Protein AF-A0A2D8I5V9-F1 (afdb_monomer_lite)

Foldseek 3Di:
DPDDDDDPPPPPPPPDDPDDDDCQDDPQDQDADPPDDFDDPDQKTADPRRNDIDHDDDDDPDPDDDDDDDDDKDADPPQQDWAKDFDWDFPPDDPVDPPPTDIDTPDIDIAHGRAQNCQPPPVVVVVDDPPRPGGHNIDD

Secondary structure (DSSP, 8-state):
-------------------------SS------TT----EETTEEEEGGGTEEEE-----S------------B-BSS--S--EEEEEE-TT-BTTB-TTPPPEEEEEEE--SSTBTTTT-HHHHTT--TT-----S-B-

Sequence (140 aa):
MLLGCLLIISCSHNEMISDKTITVFDKQTISFSPGMETDALDNMVSLGSGRLVLKKIQLPKKNYYHHAQATIRLESTGDPWDKSGSFFILPGAELENLDHTSSVELLRFITPFGVGYFNDQEHIQKLKPSYIPRWEDDIT

Radius of gyration: 23.8 Å; chains: 1; bounding box: 76×57×47 Å

pLDDT: mean 86.17, std 14.55, range [41.53, 98.44]

Structure (mmCIF, N/CA/C/O backbone):
data_AF-A0A2D8I5V9-F1
#
_entry.id   AF-A0A2D8I5V9-F1
#
loop_
_atom_site.group_PDB
_atom_site.id
_atom_site.type_symbol
_atom_site.label_atom_id
_atom_site.label_alt_id
_atom_site.label_comp_id
_atom_site.label_asym_id
_atom_site.label_entity_id
_atom_site.label_seq_id
_atom_site.pdbx_PDB_ins_code
_atom_site.Cartn_x
_atom_site.Cartn_y
_atom_site.Cartn_z
_atom_site.occupancy
_atom_site.B_iso_or_equiv
_atom_site.auth_seq_id
_atom_site.auth_comp_id
_atom_site.auth_asym_id
_atom_site.auth_atom_id
_atom_site.pdbx_PDB_model_num
ATOM 1 N N . MET A 1 1 ? -62.467 -39.375 18.507 1.00 42.56 1 MET A N 1
ATOM 2 C CA . MET A 1 1 ? -61.020 -39.368 18.201 1.00 42.56 1 MET A CA 1
ATOM 3 C C . MET A 1 1 ? -60.806 -38.551 16.939 1.00 42.56 1 MET A C 1
ATOM 5 O O . MET A 1 1 ? -60.916 -39.088 15.848 1.00 42.56 1 MET A O 1
ATOM 9 N N . LEU A 1 2 ? -60.584 -37.246 17.083 1.00 41.53 2 LEU A N 1
ATOM 10 C CA . LEU A 1 2 ? -60.109 -36.399 15.992 1.00 41.53 2 LEU A CA 1
ATOM 11 C C . LEU A 1 2 ? -58.729 -35.914 16.438 1.00 41.53 2 LEU A C 1
ATOM 13 O O . LEU A 1 2 ? -58.617 -35.096 17.347 1.00 41.53 2 LEU A O 1
ATOM 17 N N .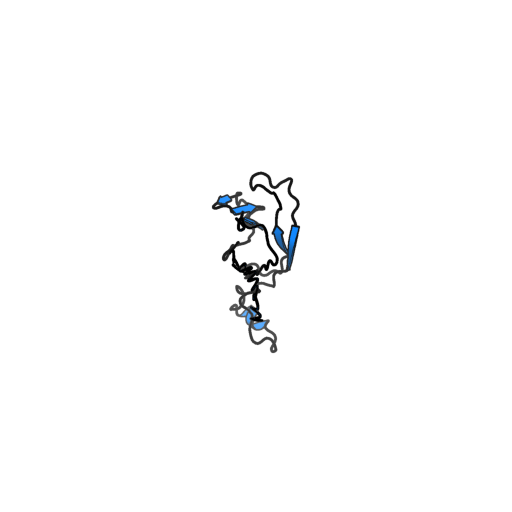 LEU A 1 3 ? -57.688 -36.556 15.912 1.00 50.62 3 LEU A N 1
ATOM 18 C CA . LEU A 1 3 ? -56.300 -36.302 16.278 1.00 50.62 3 LEU A CA 1
ATOM 19 C C . LEU A 1 3 ? -55.836 -35.051 15.523 1.00 50.62 3 LEU A C 1
ATOM 21 O O . LEU A 1 3 ? -55.424 -35.127 14.369 1.00 50.62 3 LEU A O 1
ATOM 25 N N . GLY A 1 4 ? -55.983 -33.887 16.155 1.00 48.69 4 GLY A N 1
ATOM 26 C CA . GLY A 1 4 ? -55.449 -32.626 15.649 1.00 48.69 4 GLY A CA 1
ATOM 27 C C . GLY A 1 4 ? -53.939 -32.585 15.855 1.00 48.69 4 GLY A C 1
ATOM 28 O O . GLY A 1 4 ? -53.471 -32.412 16.977 1.00 48.69 4 GLY A O 1
ATOM 29 N N . CYS A 1 5 ? -53.176 -32.771 14.780 1.00 57.12 5 CYS A N 1
ATOM 30 C CA . CYS A 1 5 ? -51.722 -32.661 14.802 1.00 57.12 5 CYS A CA 1
ATOM 31 C C . CYS A 1 5 ? -51.336 -31.172 14.776 1.00 57.12 5 CYS A C 1
ATOM 33 O O . CYS A 1 5 ? -51.503 -30.502 13.758 1.00 57.12 5 CYS A O 1
ATOM 35 N N . LEU A 1 6 ? -50.851 -30.646 15.903 1.00 53.09 6 LEU A N 1
ATOM 36 C CA . LEU A 1 6 ? -50.354 -29.276 16.016 1.00 53.09 6 LEU A CA 1
ATOM 37 C C . LEU A 1 6 ? -48.900 -29.231 15.514 1.00 53.09 6 LEU A C 1
ATOM 39 O O . LEU A 1 6 ? -47.976 -29.625 16.223 1.00 53.09 6 LEU A O 1
ATOM 43 N N . LEU A 1 7 ? -48.693 -28.795 14.271 1.00 56.44 7 LEU A N 1
ATOM 44 C CA . LEU A 1 7 ? -47.360 -28.565 13.708 1.00 56.44 7 LEU A CA 1
ATOM 45 C C . LEU A 1 7 ? -46.824 -27.214 14.199 1.00 56.44 7 LEU A C 1
ATOM 47 O O . LEU A 1 7 ? -47.142 -26.162 13.648 1.00 56.44 7 LEU A O 1
ATOM 51 N N . ILE A 1 8 ? -46.001 -27.248 15.245 1.00 58.34 8 ILE A N 1
ATOM 52 C CA . ILE A 1 8 ? -45.157 -26.121 15.660 1.00 58.34 8 ILE A CA 1
ATOM 53 C C . ILE A 1 8 ? -43.992 -25.996 14.674 1.00 58.34 8 ILE A C 1
ATOM 55 O O . ILE A 1 8 ? -42.949 -26.627 14.829 1.00 58.34 8 ILE A O 1
ATOM 59 N N . ILE A 1 9 ? -44.179 -25.183 13.635 1.00 59.44 9 ILE A N 1
ATOM 60 C CA . ILE A 1 9 ? -43.089 -24.747 12.761 1.00 59.44 9 ILE A CA 1
ATOM 61 C C . ILE A 1 9 ? -42.364 -23.614 13.493 1.00 59.44 9 ILE A C 1
ATOM 63 O O . ILE A 1 9 ? -42.795 -22.463 13.476 1.00 59.44 9 ILE A O 1
ATOM 67 N N . SER A 1 10 ? -41.270 -23.951 14.178 1.00 50.69 10 SER A N 1
ATOM 68 C CA . SER A 1 10 ? -40.322 -22.955 14.676 1.00 50.69 10 SER A CA 1
ATOM 69 C C . SER A 1 10 ? -39.484 -22.454 13.499 1.00 50.69 10 SER A C 1
ATOM 71 O O . SER A 1 10 ? -38.460 -23.039 13.153 1.00 50.69 10 SER A O 1
ATOM 73 N N . CYS A 1 11 ? -39.936 -21.385 12.843 1.00 50.41 11 CYS A N 1
ATOM 74 C CA . CYS A 1 11 ? -39.091 -20.616 11.934 1.00 50.41 11 CYS A CA 1
ATOM 75 C C . CYS A 1 11 ? -38.152 -19.734 12.766 1.00 50.41 11 CYS A C 1
ATOM 77 O O . CYS A 1 11 ? -38.472 -18.578 13.039 1.00 50.41 11 CYS A O 1
ATOM 79 N N . SER A 1 12 ? -36.976 -20.238 13.155 1.00 53.31 12 SER A N 1
ATOM 80 C CA . SER A 1 12 ? -35.881 -19.341 13.544 1.00 53.31 12 SER A CA 1
ATOM 81 C C . SER A 1 12 ? -35.265 -18.770 12.269 1.00 53.31 12 SER A C 1
ATOM 83 O O . SER A 1 12 ? -34.256 -19.263 11.760 1.00 53.31 12 SER A O 1
ATOM 85 N N . HIS A 1 13 ? -35.908 -17.758 11.696 1.00 52.59 13 HIS A N 1
ATOM 86 C CA . HIS A 1 13 ? -35.314 -17.023 10.593 1.00 52.59 13 HIS A CA 1
ATOM 87 C C . HIS A 1 13 ? -34.237 -16.098 11.172 1.00 52.59 13 HIS A C 1
ATOM 89 O O . HIS A 1 13 ? -34.482 -14.933 11.468 1.00 52.59 13 HIS A O 1
ATOM 95 N N . ASN A 1 14 ? -33.036 -16.636 11.384 1.00 55.78 14 ASN A N 1
ATOM 96 C CA . ASN A 1 14 ? -31.850 -15.803 11.539 1.00 55.78 14 ASN A CA 1
ATOM 97 C C . ASN A 1 14 ? -31.444 -15.327 10.138 1.00 55.78 14 ASN A C 1
ATOM 99 O O . ASN A 1 14 ? -30.468 -15.802 9.564 1.00 55.78 14 ASN A O 1
ATOM 103 N N . GLU A 1 15 ? -32.210 -14.402 9.559 1.00 57.59 15 GLU A N 1
ATOM 104 C CA . GLU A 1 15 ? -31.686 -13.606 8.452 1.00 57.59 15 GLU A CA 1
ATOM 105 C C . GLU A 1 15 ? -30.690 -12.603 9.028 1.00 57.59 15 GLU A C 1
ATOM 107 O O . GLU A 1 15 ? -31.029 -11.499 9.460 1.00 57.59 15 GLU A O 1
ATOM 112 N N . MET A 1 16 ? -29.426 -13.010 9.073 1.00 59.44 16 MET A N 1
ATOM 113 C CA . MET A 1 16 ? -28.338 -12.069 9.263 1.00 59.44 16 MET A CA 1
ATOM 114 C C . MET A 1 16 ? -27.177 -12.421 8.347 1.00 59.44 16 MET A C 1
ATOM 116 O O . MET A 1 16 ? -26.191 -13.008 8.771 1.00 59.44 16 MET A O 1
ATOM 120 N N . ILE A 1 17 ? -27.297 -12.018 7.083 1.00 62.00 17 ILE A N 1
ATOM 121 C CA . ILE A 1 17 ? -26.142 -11.834 6.206 1.00 62.00 17 ILE A CA 1
ATOM 122 C C . ILE A 1 17 ? -26.375 -10.535 5.437 1.00 62.00 17 ILE A C 1
ATOM 124 O O . ILE A 1 17 ? -27.024 -10.497 4.400 1.00 62.00 17 ILE A O 1
ATOM 128 N N . SER A 1 18 ? -25.896 -9.436 6.012 1.00 68.81 18 SER A N 1
ATOM 129 C CA . SER A 1 18 ? -25.646 -8.208 5.264 1.00 68.81 18 SER A CA 1
ATOM 130 C C . SER A 1 18 ? -24.136 -8.100 5.182 1.00 68.81 18 SER A C 1
ATOM 132 O O . SER A 1 18 ? -23.526 -7.446 6.033 1.00 68.81 18 SER A O 1
ATOM 134 N N . ASP A 1 19 ? -23.535 -8.767 4.202 1.00 78.06 19 ASP A N 1
ATOM 135 C CA . ASP A 1 19 ? -22.129 -8.543 3.891 1.00 78.06 19 ASP A CA 1
ATOM 136 C C . ASP A 1 19 ? -21.935 -7.046 3.648 1.00 78.06 19 ASP A C 1
ATOM 138 O O . ASP A 1 19 ? -22.662 -6.418 2.873 1.00 78.06 19 ASP A O 1
ATOM 142 N N . LYS A 1 20 ? -21.005 -6.442 4.389 1.00 84.56 20 LYS A N 1
ATOM 143 C CA . LYS A 1 20 ? -20.681 -5.027 4.245 1.00 84.56 20 LYS A CA 1
ATOM 144 C C . LYS A 1 20 ? -19.230 -4.889 3.834 1.00 84.56 20 LYS A C 1
ATOM 146 O O . LYS A 1 20 ? -18.330 -5.090 4.645 1.00 84.56 20 LYS A O 1
ATOM 151 N N . THR A 1 21 ? -19.027 -4.459 2.598 1.00 90.19 21 THR A N 1
ATOM 152 C CA . THR A 1 21 ? -17.715 -4.058 2.096 1.00 90.19 21 THR A CA 1
ATOM 153 C C . THR A 1 21 ? -17.429 -2.614 2.496 1.00 90.19 21 THR A C 1
ATOM 155 O O . THR A 1 21 ? -18.296 -1.743 2.399 1.00 90.19 21 THR A O 1
ATOM 158 N N . ILE A 1 22 ? -16.209 -2.357 2.961 1.00 90.69 22 ILE A N 1
ATOM 159 C CA . ILE A 1 22 ? -15.716 -1.018 3.285 1.00 90.69 22 ILE A CA 1
ATOM 160 C C . ILE A 1 22 ? -14.441 -0.798 2.477 1.00 90.69 22 ILE A C 1
ATOM 162 O O . ILE A 1 22 ? -13.442 -1.475 2.708 1.00 90.69 22 ILE A O 1
ATOM 166 N N . THR A 1 23 ? -14.460 0.165 1.557 1.00 93.38 23 THR A N 1
ATOM 167 C CA . THR A 1 23 ? -13.238 0.632 0.895 1.00 93.38 23 THR A CA 1
ATOM 168 C C . THR A 1 23 ? -12.475 1.520 1.868 1.00 93.38 23 THR A C 1
ATOM 170 O O . THR A 1 23 ? -12.874 2.655 2.137 1.00 93.38 23 THR A O 1
ATOM 173 N N . VAL A 1 24 ? -11.397 0.986 2.443 1.00 94.06 24 VAL A N 1
ATOM 174 C CA . VAL A 1 24 ? -10.543 1.745 3.366 1.00 94.06 24 VAL A CA 1
ATOM 175 C C . VAL A 1 24 ? -9.733 2.765 2.567 1.00 94.06 24 VAL A C 1
ATOM 177 O O . VAL A 1 24 ? -9.891 3.970 2.763 1.00 94.06 24 VAL A O 1
ATOM 180 N N . PHE A 1 25 ? -8.961 2.282 1.597 1.00 94.88 25 PHE A N 1
ATOM 181 C CA . PHE A 1 25 ? -8.137 3.086 0.704 1.00 94.88 25 PHE A CA 1
ATOM 182 C C . PHE A 1 25 ? -8.520 2.807 -0.748 1.00 94.88 25 PHE A C 1
ATOM 184 O O . PHE A 1 25 ? -8.725 1.652 -1.116 1.00 94.88 25 PHE A O 1
ATOM 191 N N . ASP A 1 26 ? -8.604 3.860 -1.556 1.00 94.25 26 ASP A N 1
ATOM 192 C CA . ASP A 1 26 ? -8.791 3.766 -3.003 1.00 94.25 26 ASP A CA 1
ATOM 193 C C . ASP A 1 26 ? -7.644 4.514 -3.677 1.00 94.25 26 ASP A C 1
ATOM 195 O O . ASP A 1 26 ? -7.514 5.725 -3.502 1.00 94.25 26 ASP A O 1
ATOM 199 N N . LYS A 1 27 ? -6.765 3.769 -4.359 1.00 94.94 27 LYS A N 1
ATOM 200 C CA . LYS A 1 27 ? -5.544 4.286 -5.005 1.00 94.94 27 LYS A CA 1
ATOM 201 C C . LYS A 1 27 ? -4.730 5.245 -4.119 1.00 94.94 27 LYS A C 1
ATOM 203 O O . LYS A 1 27 ? -4.179 6.233 -4.596 1.00 94.94 27 LYS A O 1
ATOM 208 N N . GLN A 1 28 ? -4.662 4.957 -2.818 1.00 95.19 28 GLN A N 1
ATOM 209 C CA . GLN A 1 28 ? -3.905 5.768 -1.869 1.00 95.19 28 GLN A CA 1
ATOM 210 C C . GLN A 1 28 ? -2.405 5.607 -2.126 1.00 95.19 28 GLN A C 1
ATOM 212 O O . GLN A 1 28 ? -1.857 4.517 -1.971 1.00 95.19 28 GLN A O 1
ATOM 217 N N . THR A 1 29 ? -1.733 6.708 -2.455 1.00 93.94 29 THR A N 1
ATOM 218 C CA . THR A 1 29 ? -0.277 6.730 -2.600 1.00 93.94 29 THR A CA 1
ATOM 219 C C . THR A 1 29 ? 0.398 6.572 -1.241 1.00 93.94 29 THR A C 1
ATOM 221 O O . THR A 1 29 ? 0.071 7.291 -0.294 1.00 93.94 29 THR A O 1
ATOM 224 N N . ILE A 1 30 ? 1.372 5.664 -1.173 1.00 95.88 30 ILE A N 1
ATOM 225 C CA . ILE A 1 30 ? 2.333 5.546 -0.075 1.00 95.88 30 ILE A CA 1
ATOM 226 C C . ILE A 1 30 ? 3.704 5.886 -0.648 1.00 95.88 30 ILE A C 1
ATOM 228 O O . ILE A 1 30 ? 4.196 5.206 -1.547 1.00 95.88 30 ILE A O 1
ATOM 232 N N . SER A 1 31 ? 4.319 6.953 -0.154 1.00 95.12 31 SER A N 1
ATOM 233 C CA . SER A 1 31 ? 5.582 7.460 -0.694 1.00 95.12 31 SER A CA 1
ATOM 234 C C . SER A 1 31 ? 6.422 8.111 0.393 1.00 95.12 31 SER A C 1
ATOM 236 O O . SER A 1 31 ? 5.977 8.298 1.518 1.00 95.12 31 SER A O 1
ATOM 238 N N . PHE A 1 32 ? 7.660 8.468 0.067 1.00 96.06 32 PHE A N 1
ATOM 239 C CA . PHE A 1 32 ? 8.476 9.304 0.937 1.00 96.06 32 PHE A CA 1
ATOM 240 C C . PHE A 1 32 ? 8.641 10.688 0.317 1.00 96.06 32 PHE A C 1
ATOM 242 O O . PHE A 1 32 ? 9.249 10.829 -0.744 1.00 96.06 32 PHE A O 1
ATOM 249 N N . SER A 1 33 ? 8.124 11.706 0.997 1.00 93.75 33 SER A N 1
ATOM 250 C CA . SER A 1 33 ? 8.258 13.105 0.597 1.00 93.75 33 SER A CA 1
ATOM 251 C C . SER A 1 33 ? 8.842 13.900 1.765 1.00 93.75 33 SER A C 1
ATOM 253 O O . SER A 1 33 ? 8.128 14.174 2.732 1.00 93.75 33 SER A O 1
ATOM 255 N N . PRO A 1 34 ? 10.144 14.240 1.736 1.00 93.62 34 PRO A N 1
ATOM 256 C CA . PRO A 1 34 ? 10.777 14.946 2.844 1.00 93.62 34 PRO A CA 1
ATOM 257 C C . PRO A 1 34 ? 10.101 16.304 3.057 1.00 93.62 34 PRO A C 1
ATOM 259 O O . PRO A 1 34 ? 9.815 17.014 2.096 1.00 93.62 34 PRO A O 1
ATOM 262 N N . GLY A 1 35 ? 9.836 16.655 4.315 1.00 86.56 35 GLY A N 1
ATOM 263 C CA . GLY A 1 35 ? 9.113 17.884 4.660 1.00 86.56 35 GLY A CA 1
ATOM 264 C C . GLY A 1 35 ? 7.600 17.824 4.421 1.00 86.56 35 GLY A C 1
ATOM 265 O O . GLY A 1 35 ? 6.937 18.847 4.536 1.00 86.56 35 GLY A O 1
ATOM 266 N N . MET A 1 36 ? 7.042 16.651 4.095 1.00 85.44 36 MET A N 1
ATOM 267 C CA . MET A 1 36 ? 5.598 16.441 4.175 1.00 85.44 36 MET A CA 1
ATOM 268 C C . MET A 1 36 ? 5.159 16.553 5.634 1.00 85.44 36 MET A C 1
ATOM 270 O O . MET A 1 36 ? 5.575 15.752 6.477 1.00 85.44 36 MET A O 1
ATOM 274 N N . GLU A 1 37 ? 4.322 17.548 5.902 1.00 81.25 37 GLU A N 1
ATOM 275 C CA . GLU A 1 37 ? 3.669 17.715 7.191 1.00 81.25 37 GLU A CA 1
ATOM 276 C C . GLU A 1 37 ? 2.619 16.627 7.414 1.00 81.25 37 GLU A C 1
ATOM 278 O O . GLU A 1 37 ? 2.081 16.041 6.470 1.00 81.25 37 GLU A O 1
ATOM 283 N N . THR A 1 38 ? 2.334 16.353 8.685 1.00 80.00 38 THR A N 1
ATOM 284 C CA . THR A 1 38 ? 1.231 15.457 9.036 1.00 80.00 38 THR A CA 1
ATOM 285 C C . THR A 1 38 ? -0.075 16.137 8.661 1.00 80.00 38 THR A C 1
ATOM 287 O O . THR A 1 38 ? -0.455 17.134 9.271 1.00 80.00 38 THR A O 1
ATOM 290 N N . ASP A 1 39 ? -0.746 15.597 7.652 1.00 68.44 39 ASP A N 1
ATOM 291 C CA . ASP A 1 39 ? -2.029 16.104 7.189 1.00 68.44 39 ASP A CA 1
ATOM 292 C C . ASP A 1 39 ? -3.155 15.199 7.693 1.00 68.44 39 ASP A C 1
ATOM 294 O O . ASP A 1 39 ? -3.125 13.980 7.486 1.00 68.44 39 ASP A O 1
ATOM 298 N N . ALA A 1 40 ? -4.118 15.804 8.388 1.00 71.94 40 ALA A N 1
ATOM 299 C CA . ALA A 1 40 ? -5.301 15.147 8.922 1.00 71.94 40 ALA A CA 1
ATOM 300 C C . ALA A 1 40 ? -6.528 15.634 8.142 1.00 71.94 40 ALA A C 1
ATOM 302 O O . ALA A 1 40 ? -7.223 16.568 8.548 1.00 71.94 40 ALA A O 1
ATOM 303 N N . LEU A 1 41 ? -6.788 14.996 7.004 1.00 69.44 41 LEU A N 1
ATOM 304 C CA . LEU A 1 41 ? -7.947 15.258 6.151 1.00 69.44 41 LEU A CA 1
ATOM 305 C C . LEU A 1 41 ? -8.864 14.037 6.160 1.00 69.44 41 LEU A C 1
ATOM 307 O O . LEU A 1 41 ? -8.405 12.909 6.023 1.00 69.44 41 LEU A O 1
ATOM 311 N N . ASP A 1 42 ? -10.170 14.263 6.302 1.00 68.25 42 ASP A N 1
ATOM 312 C CA . ASP A 1 42 ? -11.211 13.243 6.099 1.00 68.25 42 ASP A CA 1
ATOM 313 C C . ASP A 1 42 ? -10.946 11.889 6.802 1.00 68.25 42 ASP A C 1
ATOM 315 O O . ASP A 1 42 ? -10.867 10.828 6.180 1.00 68.25 42 ASP A O 1
ATOM 319 N N . ASN A 1 43 ? -10.790 11.917 8.134 1.00 83.75 43 ASN A N 1
ATOM 320 C CA . ASN A 1 43 ? -10.524 10.732 8.969 1.00 83.75 43 ASN A CA 1
ATOM 321 C C . ASN A 1 43 ? -9.241 9.962 8.611 1.00 83.75 43 ASN A C 1
ATOM 323 O O . ASN A 1 43 ? -9.073 8.823 9.054 1.00 83.75 43 ASN A O 1
ATOM 327 N N . MET A 1 44 ? -8.349 10.559 7.824 1.00 89.25 44 MET A N 1
ATOM 328 C CA . MET A 1 44 ? -7.088 9.980 7.395 1.00 89.25 44 MET A CA 1
ATOM 329 C C . MET A 1 44 ? -5.926 10.812 7.928 1.00 89.25 44 MET A C 1
ATOM 331 O O . MET A 1 44 ? -6.010 12.035 7.973 1.00 89.25 44 MET A O 1
ATOM 335 N N . VAL A 1 45 ? -4.842 10.150 8.322 1.00 90.81 45 VAL A N 1
ATOM 336 C CA . VAL A 1 45 ? -3.596 10.806 8.725 1.00 90.81 45 VAL A CA 1
ATOM 337 C C . VAL A 1 45 ? -2.411 10.148 8.034 1.00 90.81 45 VAL A C 1
ATOM 339 O O . VAL A 1 45 ? -2.324 8.919 7.975 1.00 90.81 45 VAL A O 1
ATOM 342 N N . SER A 1 46 ? -1.502 10.971 7.510 1.00 91.62 46 SER A N 1
ATOM 343 C CA . SER A 1 46 ? -0.235 10.523 6.921 1.00 91.62 46 SER A CA 1
ATOM 344 C C . SER A 1 46 ? 0.929 10.849 7.853 1.00 91.62 46 SER A C 1
ATOM 346 O O . SER A 1 46 ? 1.103 11.995 8.254 1.00 91.62 46 SER A O 1
ATOM 348 N N . LEU A 1 47 ? 1.739 9.846 8.186 1.00 91.38 47 LEU A N 1
ATOM 349 C CA . LEU A 1 47 ? 2.870 9.942 9.109 1.00 91.38 47 LEU A CA 1
ATOM 350 C C . LEU A 1 47 ? 4.172 9.507 8.429 1.00 91.38 47 LEU A C 1
ATOM 352 O O . LEU A 1 47 ? 4.180 8.881 7.365 1.00 91.38 47 LEU A O 1
ATOM 356 N N . GLY A 1 48 ? 5.301 9.830 9.066 1.00 91.88 48 GLY A N 1
ATOM 357 C CA . GLY A 1 48 ? 6.621 9.391 8.607 1.00 91.88 48 GLY A CA 1
ATOM 358 C C . GLY A 1 48 ? 6.950 9.874 7.194 1.00 91.88 48 GLY A C 1
ATOM 359 O O . GLY A 1 48 ? 7.484 9.103 6.396 1.00 91.88 48 GLY A O 1
ATOM 360 N N . SER A 1 49 ? 6.584 11.119 6.871 1.00 93.94 49 SER A N 1
ATOM 361 C CA . SER A 1 49 ? 6.774 11.722 5.544 1.00 93.94 49 SER A CA 1
ATOM 362 C C . SER A 1 49 ? 6.054 10.970 4.410 1.00 93.94 49 SER A C 1
ATOM 364 O O . SER A 1 49 ? 6.603 10.835 3.318 1.00 93.94 49 SER A O 1
ATOM 366 N N . GLY A 1 50 ? 4.848 10.454 4.687 1.00 93.56 50 GLY A N 1
ATOM 367 C CA . GLY A 1 50 ? 3.978 9.761 3.721 1.00 93.56 50 GLY A CA 1
ATOM 368 C C . GLY A 1 50 ? 4.138 8.237 3.681 1.00 93.56 50 GLY A C 1
ATOM 369 O O . GLY A 1 50 ? 3.435 7.554 2.936 1.00 93.56 50 GLY A O 1
ATOM 370 N N . ARG A 1 51 ? 5.057 7.685 4.484 1.00 95.25 51 ARG A N 1
ATOM 371 C CA . ARG A 1 51 ? 5.376 6.246 4.501 1.00 95.25 51 ARG A CA 1
ATOM 372 C C . ARG A 1 51 ? 4.325 5.401 5.216 1.00 95.25 51 ARG A C 1
ATOM 374 O O . ARG A 1 51 ? 4.339 4.180 5.085 1.00 95.25 51 ARG A O 1
ATOM 381 N N . LEU A 1 52 ? 3.471 6.035 6.012 1.00 94.62 52 LEU A N 1
ATOM 382 C CA . LEU A 1 52 ? 2.428 5.387 6.790 1.00 94.62 52 LEU A CA 1
ATOM 383 C C . LEU A 1 52 ? 1.157 6.216 6.670 1.00 94.62 52 LEU A C 1
ATOM 385 O O . LEU A 1 52 ? 1.186 7.422 6.898 1.00 94.62 52 LEU A O 1
ATOM 389 N N . VAL A 1 53 ? 0.048 5.561 6.337 1.00 94.62 53 VAL A N 1
ATOM 390 C CA . VAL A 1 53 ? -1.273 6.188 6.266 1.00 94.62 53 VAL A CA 1
ATOM 391 C C . VAL A 1 53 ? -2.239 5.400 7.143 1.00 94.62 53 VAL A C 1
ATOM 393 O O . VAL A 1 53 ? -2.311 4.174 7.054 1.00 94.62 53 VAL A O 1
ATOM 396 N N . LEU A 1 54 ? -2.979 6.100 7.999 1.00 94.06 54 LEU A N 1
ATOM 397 C CA . LEU A 1 54 ? -4.046 5.536 8.826 1.00 94.06 54 LEU A CA 1
ATOM 398 C C . LEU A 1 54 ? -5.371 6.155 8.416 1.00 94.06 54 LEU A C 1
ATOM 400 O O . LEU A 1 54 ? -5.422 7.341 8.108 1.00 94.06 54 LEU A O 1
ATOM 404 N N . LYS A 1 55 ? -6.451 5.376 8.481 1.00 92.38 55 LYS A N 1
ATOM 405 C CA . LYS A 1 55 ? -7.813 5.873 8.294 1.00 92.38 55 LYS A CA 1
ATOM 406 C C . LYS A 1 55 ? -8.734 5.324 9.372 1.00 92.38 55 LYS A C 1
ATOM 408 O O . LYS A 1 55 ? -8.814 4.109 9.559 1.00 92.38 55 LYS A O 1
ATOM 413 N N . LYS A 1 56 ? -9.458 6.204 10.062 1.00 90.56 56 LYS A N 1
ATOM 414 C CA . LYS A 1 56 ? -10.506 5.810 11.008 1.00 90.56 56 LYS A CA 1
ATOM 415 C C . LYS A 1 56 ? -11.726 5.343 10.213 1.00 90.56 56 LYS A C 1
ATOM 417 O O . LYS A 1 56 ? -12.276 6.089 9.406 1.00 90.56 56 LYS A O 1
ATOM 422 N N . ILE A 1 57 ? -12.143 4.095 10.428 1.00 87.75 57 ILE A N 1
ATOM 423 C CA . ILE A 1 57 ? -13.321 3.502 9.779 1.00 87.75 57 ILE A CA 1
ATOM 424 C C . ILE A 1 57 ? -14.429 3.235 10.797 1.00 87.75 57 ILE A C 1
ATOM 426 O O . ILE A 1 57 ? -14.166 2.881 11.944 1.00 87.75 57 ILE A O 1
ATOM 430 N N . GLN A 1 58 ? -15.684 3.349 10.361 1.00 85.50 58 GLN A N 1
ATOM 431 C CA . GLN A 1 58 ? -16.842 2.993 11.175 1.00 85.50 58 GLN A CA 1
ATOM 432 C C . GLN A 1 58 ? -17.380 1.619 10.767 1.00 85.50 58 GLN A C 1
ATOM 434 O O . GLN A 1 58 ? -18.005 1.457 9.714 1.00 85.50 58 GLN A O 1
ATOM 439 N N . LEU A 1 59 ? -17.194 0.631 11.642 1.00 85.00 59 LEU A N 1
ATOM 440 C CA . LEU A 1 59 ? -17.828 -0.678 11.497 1.00 85.00 59 LEU A CA 1
ATOM 441 C C . LEU A 1 59 ? -19.326 -0.611 11.882 1.00 85.00 59 LEU A C 1
ATOM 443 O O . LEU A 1 59 ? -19.724 0.274 12.650 1.00 85.00 59 LEU A O 1
ATOM 447 N N . PRO A 1 60 ? -20.187 -1.501 11.347 1.00 80.31 60 PRO A N 1
ATOM 448 C CA . PRO A 1 60 ? -21.594 -1.606 11.747 1.00 80.31 60 PRO A CA 1
ATOM 449 C C . PRO A 1 60 ? -21.805 -1.724 13.266 1.00 80.31 60 PRO A C 1
ATOM 451 O O . PRO A 1 60 ? -21.034 -2.344 13.983 1.00 80.31 60 PRO A O 1
ATOM 454 N N . LYS A 1 61 ? -22.908 -1.181 13.790 1.00 75.56 61 LYS A N 1
ATOM 455 C CA . LYS A 1 61 ? -23.207 -1.240 15.237 1.00 75.56 61 LYS A CA 1
ATOM 456 C C . LYS A 1 61 ? -23.636 -2.629 15.748 1.00 75.56 61 LYS A C 1
ATOM 458 O O . LYS A 1 61 ? -23.868 -2.781 16.942 1.00 75.56 61 LYS A O 1
ATOM 463 N N . LYS A 1 62 ? -23.813 -3.629 14.872 1.00 68.38 62 LYS A N 1
ATOM 464 C CA . LYS A 1 62 ? -24.201 -4.990 15.279 1.00 68.38 62 LYS A CA 1
ATOM 465 C C . LYS A 1 62 ? -22.945 -5.798 15.612 1.00 68.38 62 LYS A C 1
ATOM 467 O O . LYS A 1 62 ? -22.060 -5.930 14.780 1.00 68.38 62 LYS A O 1
ATOM 472 N N . ASN A 1 63 ? -22.907 -6.358 16.817 1.00 59.50 63 ASN A N 1
ATOM 473 C CA . ASN A 1 63 ? -21.702 -6.923 17.437 1.00 59.50 63 ASN A CA 1
ATOM 474 C C . ASN A 1 63 ? -21.460 -8.411 17.125 1.00 59.50 63 ASN A C 1
ATOM 476 O O . ASN A 1 63 ? -20.742 -9.080 17.862 1.00 59.50 63 ASN A O 1
ATOM 480 N N . TYR A 1 64 ? -22.059 -8.941 16.057 1.00 72.12 64 TYR A N 1
ATOM 481 C CA . TYR A 1 64 ? -21.888 -10.340 15.663 1.00 72.12 64 TYR A CA 1
ATOM 482 C C . TYR A 1 64 ? -21.133 -10.407 14.339 1.00 72.12 64 TYR A C 1
ATOM 484 O O . TYR A 1 64 ? -21.726 -10.457 13.263 1.00 72.12 64 TYR A O 1
ATOM 492 N N . TYR A 1 65 ? -19.806 -10.359 14.446 1.00 76.94 65 TYR A N 1
ATOM 493 C CA . TYR A 1 65 ? -18.882 -10.561 13.336 1.00 76.94 65 TYR A CA 1
ATOM 494 C C . TYR A 1 65 ? -18.396 -12.007 13.358 1.00 76.94 65 TYR A C 1
ATOM 496 O O . TYR A 1 65 ? -17.744 -12.425 14.311 1.00 76.94 65 TYR A O 1
ATOM 504 N N . HIS A 1 66 ? -18.721 -12.771 12.319 1.00 79.69 66 HIS A N 1
ATOM 505 C CA . HIS A 1 66 ? -18.284 -14.166 12.190 1.00 79.69 66 HIS A CA 1
ATOM 506 C C . HIS A 1 66 ? -17.111 -14.325 11.225 1.00 79.69 66 HIS A C 1
ATOM 508 O O . HIS A 1 66 ? -16.282 -15.214 11.400 1.00 79.69 66 HIS A O 1
ATOM 514 N N . HIS A 1 67 ? -17.040 -13.459 10.214 1.00 84.88 67 HIS A N 1
ATOM 515 C CA . HIS A 1 67 ? -16.022 -13.500 9.182 1.00 84.88 67 HIS A CA 1
ATOM 516 C C . HIS A 1 67 ? -15.601 -12.081 8.803 1.00 84.88 67 HIS A C 1
ATOM 518 O O . HIS A 1 67 ? -16.435 -11.179 8.721 1.00 84.88 67 HIS A O 1
ATOM 524 N N . ALA A 1 68 ? -14.306 -11.900 8.572 1.00 87.81 68 ALA A N 1
ATOM 525 C CA . ALA A 1 68 ? -13.735 -10.688 8.014 1.00 87.81 68 ALA A CA 1
ATOM 526 C C . ALA A 1 68 ? -12.724 -11.092 6.943 1.00 87.81 68 ALA A C 1
ATOM 528 O O . ALA A 1 68 ? -11.912 -11.992 7.160 1.00 87.81 68 ALA A O 1
ATOM 529 N N . GLN A 1 69 ? -12.774 -10.408 5.806 1.00 91.44 69 GLN A N 1
ATOM 530 C CA . GLN A 1 69 ? -11.833 -10.572 4.709 1.00 91.44 69 GLN A CA 1
ATOM 531 C C . GLN A 1 69 ? -11.229 -9.208 4.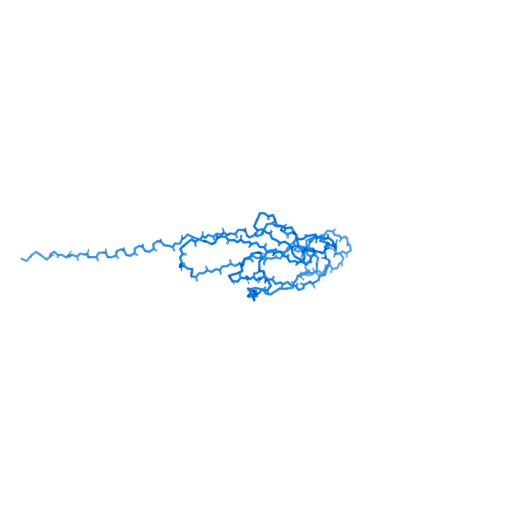385 1.00 91.44 69 GLN A C 1
ATOM 533 O O . GLN A 1 69 ? -11.948 -8.215 4.278 1.00 91.44 69 GLN A O 1
ATOM 538 N N . ALA A 1 70 ? -9.910 -9.171 4.218 1.00 93.06 70 ALA A N 1
ATOM 539 C CA . ALA A 1 70 ? -9.200 -8.026 3.673 1.00 93.06 70 ALA A CA 1
ATOM 540 C C . ALA A 1 70 ? -8.669 -8.400 2.288 1.00 93.06 70 ALA A C 1
ATOM 542 O O . ALA A 1 70 ? -8.086 -9.466 2.118 1.00 93.06 70 ALA A O 1
ATOM 543 N N . THR A 1 71 ? -8.894 -7.526 1.311 1.00 95.50 71 THR A N 1
ATOM 544 C CA . THR A 1 71 ? -8.305 -7.617 -0.031 1.00 95.50 71 THR A CA 1
ATOM 545 C C . THR A 1 71 ? -7.437 -6.385 -0.219 1.00 95.50 71 THR A C 1
ATOM 547 O O . THR A 1 71 ? -7.906 -5.273 0.029 1.00 95.50 71 THR A O 1
ATOM 550 N N . ILE A 1 72 ? -6.175 -6.575 -0.598 1.00 95.94 72 ILE A N 1
ATOM 551 C CA . ILE A 1 72 ? -5.193 -5.495 -0.716 1.00 95.94 72 ILE A CA 1
ATOM 552 C C . ILE A 1 72 ? -4.606 -5.565 -2.111 1.00 95.94 72 ILE A C 1
ATOM 554 O O . ILE A 1 72 ? -3.988 -6.559 -2.455 1.00 95.94 72 ILE A O 1
ATOM 558 N N . ARG A 1 73 ? -4.770 -4.487 -2.876 1.00 97.75 73 ARG A N 1
ATOM 559 C CA . ARG A 1 73 ? -4.203 -4.353 -4.213 1.00 97.75 73 ARG A CA 1
ATOM 560 C C . ARG A 1 73 ? -3.048 -3.361 -4.199 1.00 97.75 73 ARG A C 1
ATOM 562 O O . ARG A 1 73 ? -3.191 -2.288 -3.611 1.00 97.75 73 ARG A O 1
ATOM 569 N N . LEU A 1 74 ? -1.927 -3.705 -4.825 1.00 97.62 74 LEU A N 1
ATOM 570 C CA . LEU A 1 74 ? -0.726 -2.868 -4.882 1.00 97.62 74 LEU A CA 1
ATOM 571 C C . LEU A 1 74 ? -0.215 -2.748 -6.316 1.00 97.62 74 LEU A C 1
ATOM 573 O O . LEU A 1 74 ? -0.097 -3.738 -7.033 1.00 97.62 74 LEU A O 1
ATOM 577 N N . GLU A 1 75 ? 0.157 -1.528 -6.678 1.00 97.62 75 GLU A N 1
ATOM 578 C CA . GLU A 1 75 ? 0.786 -1.153 -7.940 1.00 97.62 75 GLU A CA 1
ATOM 579 C C . GLU A 1 75 ? 1.934 -0.188 -7.611 1.00 97.62 75 GLU A C 1
ATOM 581 O O . GLU A 1 75 ? 1.815 0.629 -6.691 1.00 97.62 75 GLU A O 1
ATOM 586 N N . SER A 1 76 ? 3.062 -0.283 -8.317 1.00 97.81 76 SER A N 1
ATOM 587 C CA . SER A 1 76 ? 4.107 0.734 -8.190 1.00 97.81 76 SER A CA 1
ATOM 588 C C . SER A 1 76 ? 3.669 2.012 -8.897 1.00 97.81 76 SER A C 1
ATOM 590 O O . SER A 1 76 ? 3.073 1.969 -9.963 1.00 97.81 76 SER A O 1
ATOM 592 N N . THR A 1 77 ? 4.028 3.171 -8.351 1.00 96.56 77 THR A N 1
ATOM 593 C CA . THR A 1 77 ? 3.907 4.467 -9.042 1.00 96.56 77 THR A CA 1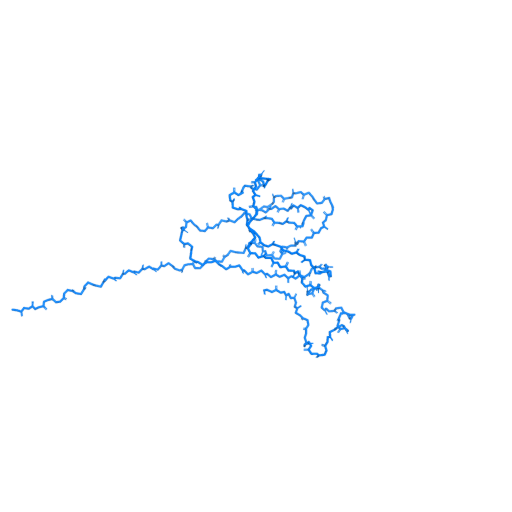
ATOM 594 C C . THR A 1 77 ? 5.278 5.060 -9.376 1.00 96.56 77 THR A C 1
ATOM 596 O O . THR A 1 77 ? 5.407 6.273 -9.539 1.00 96.56 77 THR A O 1
ATOM 599 N N . GLY A 1 78 ? 6.319 4.219 -9.403 1.00 96.81 78 GLY A N 1
ATOM 600 C CA . GLY A 1 78 ? 7.688 4.616 -9.734 1.00 96.81 78 GLY A CA 1
ATOM 601 C C . GLY A 1 78 ? 8.772 4.121 -8.776 1.00 96.81 78 GLY A C 1
ATOM 602 O O . GLY A 1 78 ? 9.946 4.326 -9.072 1.00 96.81 78 GLY A O 1
ATOM 603 N N . ASP A 1 79 ? 8.433 3.458 -7.663 1.00 97.56 79 ASP A N 1
ATOM 604 C CA . ASP A 1 79 ? 9.430 2.762 -6.834 1.00 97.56 79 ASP A CA 1
ATOM 605 C C . ASP A 1 79 ? 9.768 1.406 -7.491 1.00 97.56 79 ASP A C 1
ATOM 607 O O . ASP A 1 79 ? 8.871 0.566 -7.643 1.00 97.56 79 ASP A O 1
ATOM 611 N N . PRO A 1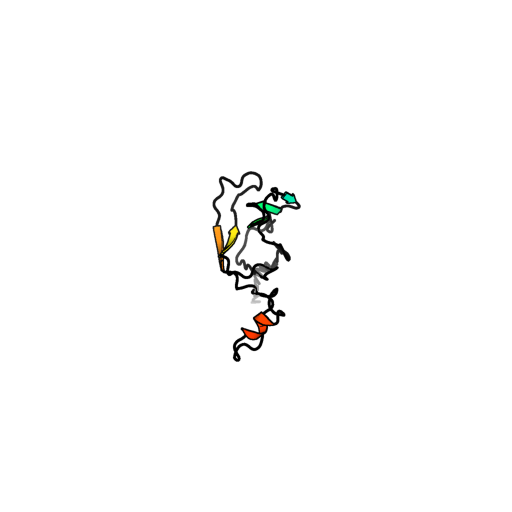 80 ? 11.017 1.179 -7.938 1.00 96.94 80 PRO A N 1
ATOM 612 C CA . PRO A 1 80 ? 11.394 -0.055 -8.620 1.00 96.94 80 PRO A CA 1
ATOM 613 C C . PRO A 1 80 ? 11.698 -1.207 -7.652 1.00 96.94 80 PRO A C 1
ATOM 615 O O . PRO A 1 80 ? 11.954 -2.317 -8.111 1.00 96.94 80 PRO A O 1
ATOM 618 N N . TRP A 1 81 ? 11.730 -0.963 -6.340 1.00 98.19 81 TRP A N 1
ATOM 619 C CA . TRP A 1 81 ? 12.252 -1.909 -5.356 1.00 98.19 81 TRP A CA 1
ATOM 620 C C . TRP A 1 81 ? 11.163 -2.752 -4.686 1.00 98.19 81 TRP A C 1
ATOM 622 O O . TRP A 1 81 ? 10.008 -2.348 -4.559 1.00 98.19 81 TRP A O 1
ATOM 632 N N . ASP A 1 82 ? 11.581 -3.899 -4.163 1.00 97.94 82 ASP A N 1
ATOM 633 C CA . ASP A 1 82 ? 10.806 -4.756 -3.280 1.00 97.94 82 ASP A CA 1
ATOM 634 C C . ASP A 1 82 ? 10.867 -4.250 -1.827 1.00 97.94 82 ASP A C 1
ATOM 636 O O . ASP A 1 82 ? 11.861 -4.380 -1.111 1.00 97.94 82 ASP A O 1
ATOM 640 N N . LYS A 1 83 ? 9.800 -3.594 -1.373 1.00 98.44 83 LYS A N 1
ATOM 641 C CA . LYS A 1 83 ? 9.713 -2.986 -0.042 1.00 98.44 83 LYS A CA 1
ATOM 642 C C . LYS A 1 83 ? 8.898 -3.854 0.898 1.00 98.44 83 LYS A C 1
ATOM 644 O O . LYS A 1 83 ? 7.851 -4.378 0.531 1.00 98.44 83 LYS A O 1
ATOM 649 N N . SER A 1 84 ? 9.322 -3.920 2.155 1.00 98.38 84 SER A N 1
ATOM 650 C CA . SER A 1 84 ? 8.480 -4.462 3.218 1.00 98.38 84 SER A CA 1
ATOM 651 C C . SER A 1 84 ? 7.249 -3.587 3.445 1.00 98.38 84 SER A C 1
ATOM 653 O O . SER A 1 84 ? 7.368 -2.365 3.554 1.00 98.38 84 SER A O 1
ATOM 655 N N . GLY A 1 85 ? 6.090 -4.223 3.584 1.00 97.88 85 GLY A N 1
ATOM 656 C CA . GLY A 1 85 ? 4.821 -3.586 3.908 1.00 97.88 85 GLY A CA 1
ATOM 657 C C . GLY A 1 85 ? 4.066 -4.322 5.014 1.00 97.88 85 GLY A C 1
ATOM 658 O O . GLY A 1 85 ? 4.253 -5.519 5.249 1.00 97.88 85 GLY A O 1
ATOM 659 N N . SER A 1 86 ? 3.219 -3.573 5.716 1.00 98.00 86 SER A N 1
ATOM 660 C CA . SER A 1 86 ? 2.399 -4.063 6.821 1.00 98.00 86 SER A CA 1
ATOM 661 C C . SER A 1 86 ? 1.006 -3.455 6.717 1.00 98.00 86 SER A C 1
ATOM 663 O O . SER A 1 86 ? 0.862 -2.233 6.665 1.00 98.00 86 SER A O 1
ATOM 665 N N . PHE A 1 87 ? -0.015 -4.306 6.682 1.00 96.88 87 PHE A N 1
ATOM 666 C CA . PHE A 1 87 ? -1.403 -3.914 6.880 1.00 96.88 87 PHE A CA 1
ATOM 667 C C . PHE A 1 87 ? -1.805 -4.295 8.300 1.00 96.88 87 PHE A C 1
ATOM 669 O O . PHE A 1 87 ? -1.784 -5.470 8.671 1.00 96.88 87 PHE A O 1
ATOM 676 N N . PHE A 1 88 ? -2.145 -3.298 9.106 1.00 96.12 88 PHE A N 1
ATOM 677 C CA . PHE A 1 88 ? -2.372 -3.459 10.535 1.00 96.12 88 PHE A CA 1
ATOM 678 C C . PHE A 1 88 ? -3.551 -2.612 11.009 1.00 96.12 88 PHE A C 1
ATOM 680 O O . PHE A 1 88 ? -4.002 -1.691 10.326 1.00 96.12 88 PHE A O 1
ATOM 687 N N . ILE A 1 89 ? -4.036 -2.925 12.207 1.00 94.25 89 ILE A N 1
ATOM 688 C CA . ILE A 1 89 ? -5.037 -2.134 12.927 1.00 94.25 89 ILE A CA 1
ATOM 689 C C . ILE A 1 89 ? -4.459 -1.625 14.243 1.00 94.25 89 ILE A C 1
ATOM 691 O O . ILE A 1 89 ? -3.526 -2.208 14.798 1.00 94.25 89 ILE A O 1
ATOM 695 N N . LEU A 1 90 ? -5.047 -0.543 14.749 1.00 93.19 90 LEU A N 1
ATOM 696 C CA . LEU A 1 90 ? -4.742 0.046 16.050 1.00 93.19 90 LEU A CA 1
ATOM 697 C C . LEU A 1 90 ? -5.995 -0.044 16.936 1.00 93.19 90 LEU A C 1
ATOM 699 O O . LEU A 1 90 ? -6.865 0.827 16.859 1.00 93.19 90 LEU A O 1
ATOM 703 N N . PRO A 1 91 ? -6.160 -1.117 17.729 1.00 84.69 91 PRO A N 1
ATOM 704 C CA . PRO A 1 91 ? -7.344 -1.282 18.562 1.00 84.69 91 PRO A CA 1
ATOM 705 C C . PRO A 1 91 ? -7.411 -0.193 19.636 1.00 84.69 91 PRO A C 1
ATOM 707 O O . PRO A 1 91 ? -6.494 -0.056 20.438 1.00 84.69 91 PRO A O 1
ATOM 710 N N . GLY A 1 92 ? -8.508 0.567 19.666 1.00 80.69 92 GLY A N 1
ATOM 711 C CA . GLY A 1 92 ? -8.728 1.599 20.685 1.00 80.69 92 GLY A CA 1
ATOM 712 C C . GLY A 1 92 ? -7.845 2.844 20.553 1.00 80.69 92 GLY A C 1
ATOM 713 O O . GLY A 1 92 ? -7.834 3.652 21.476 1.00 80.69 92 GLY A O 1
ATOM 714 N N . ALA A 1 93 ? -7.131 3.012 19.434 1.00 84.62 93 ALA A N 1
ATOM 715 C CA . ALA A 1 93 ? -6.431 4.258 19.148 1.00 84.62 93 ALA A CA 1
ATOM 716 C C . ALA A 1 93 ? -7.414 5.391 18.845 1.00 84.62 93 ALA A C 1
ATOM 718 O O . ALA A 1 93 ? -8.371 5.220 18.085 1.00 84.62 93 ALA A O 1
ATOM 719 N N . GLU A 1 94 ? -7.087 6.573 19.353 1.00 82.75 94 GLU A N 1
ATOM 720 C CA . GLU A 1 94 ? -7.580 7.840 18.822 1.00 82.75 94 GLU A CA 1
ATOM 721 C C . GLU A 1 94 ? -6.472 8.457 17.963 1.00 82.75 94 GLU A C 1
ATOM 723 O O . GLU A 1 94 ? -5.291 8.345 18.300 1.00 82.75 94 GLU A O 1
ATOM 728 N N . LEU A 1 95 ? -6.830 9.069 16.828 1.00 79.88 95 LEU A N 1
ATOM 729 C CA . LEU A 1 95 ? -5.846 9.579 15.860 1.00 79.88 95 LEU A CA 1
ATOM 730 C C . LEU A 1 95 ? -4.951 10.671 16.464 1.00 79.88 95 LEU A C 1
ATOM 732 O O . LEU A 1 95 ? -3.821 10.857 16.021 1.00 79.88 95 LEU A O 1
ATOM 736 N N . GLU A 1 96 ? -5.440 11.354 17.495 1.00 79.06 96 GLU A N 1
ATOM 737 C CA . GLU A 1 96 ? -4.733 12.393 18.235 1.00 79.06 96 GLU A CA 1
ATOM 738 C C . GLU A 1 96 ? -3.757 11.831 19.290 1.00 79.06 96 GLU A C 1
ATOM 740 O O . GLU A 1 96 ? -2.974 12.593 19.854 1.00 79.06 96 GLU A O 1
ATOM 745 N N . ASN A 1 97 ? -3.793 10.522 19.584 1.00 82.25 97 ASN A N 1
ATOM 746 C CA . ASN A 1 97 ? -2.953 9.879 20.602 1.00 82.25 97 ASN A CA 1
ATOM 747 C C . ASN A 1 97 ? -2.501 8.470 20.177 1.00 82.25 97 ASN A C 1
ATOM 749 O O . ASN A 1 97 ? -2.937 7.445 20.711 1.00 82.25 97 ASN A O 1
ATOM 753 N N . LEU A 1 98 ? -1.613 8.425 19.184 1.00 84.69 98 LEU A N 1
ATOM 754 C CA . LEU A 1 98 ? -1.104 7.175 18.616 1.00 84.69 98 LEU A CA 1
ATOM 755 C C . LEU A 1 98 ? 0.070 6.576 19.408 1.00 84.69 98 LEU A C 1
ATOM 757 O O . LEU A 1 98 ? 0.278 5.365 19.352 1.00 84.69 98 LEU A O 1
ATOM 761 N N . ASP A 1 99 ? 0.793 7.387 20.186 1.00 79.69 99 ASP A N 1
ATOM 762 C CA . ASP A 1 99 ? 2.066 7.019 20.832 1.00 79.69 99 ASP A CA 1
ATOM 763 C C . ASP A 1 99 ? 1.950 5.885 21.863 1.00 79.69 99 ASP A C 1
ATOM 765 O O . ASP A 1 99 ? 2.934 5.221 22.193 1.00 79.69 99 ASP A O 1
ATOM 769 N N . HIS A 1 100 ? 0.746 5.644 22.379 1.00 80.12 100 HIS A N 1
ATOM 770 C CA . HIS A 1 100 ? 0.489 4.630 23.402 1.00 80.12 100 HIS A CA 1
ATOM 771 C C . HIS A 1 100 ? -0.246 3.394 22.875 1.00 80.12 100 HIS A C 1
ATOM 773 O O . HIS A 1 100 ? -0.580 2.505 23.663 1.00 80.12 100 HIS A O 1
ATOM 779 N N . THR A 1 101 ? -0.487 3.304 21.563 1.00 84.75 101 THR A N 1
ATOM 780 C CA . THR A 1 101 ? -1.216 2.171 20.981 1.00 84.75 101 THR A CA 1
ATOM 781 C C . THR A 1 101 ? -0.270 1.190 20.299 1.00 84.75 101 THR A C 1
ATOM 783 O O . THR A 1 101 ? 0.548 1.558 19.463 1.00 84.75 101 THR A O 1
ATOM 786 N N . SER A 1 102 ? -0.407 -0.095 20.630 1.00 89.38 102 SER A N 1
ATOM 787 C CA . SER A 1 102 ? 0.299 -1.169 19.923 1.00 89.38 102 SER A CA 1
ATOM 788 C C . SER A 1 102 ? -0.464 -1.582 18.668 1.00 89.38 102 SER A C 1
ATOM 790 O O . SER A 1 102 ? -1.682 -1.770 18.708 1.00 89.38 102 SER A O 1
ATOM 792 N N . SER A 1 103 ? 0.252 -1.761 17.560 1.00 93.38 103 SER A N 1
ATOM 793 C CA . SER A 1 103 ? -0.333 -2.266 16.321 1.00 93.38 103 SER A CA 1
ATOM 794 C C . SER A 1 103 ? -0.523 -3.779 16.341 1.00 93.38 103 SER A C 1
ATOM 796 O O . SER A 1 103 ? 0.295 -4.531 16.872 1.00 93.38 103 SER A O 1
ATOM 798 N N . VAL A 1 104 ? -1.616 -4.225 15.724 1.00 95.00 104 VAL A N 1
ATOM 799 C CA . VAL A 1 104 ? -1.876 -5.637 15.427 1.00 95.00 104 VAL A CA 1
ATOM 800 C C . VAL A 1 104 ? -1.797 -5.815 13.919 1.00 95.00 104 VAL A C 1
ATOM 802 O O . VAL A 1 104 ? -2.641 -5.306 13.180 1.00 95.00 104 VAL A O 1
ATOM 805 N N . GLU A 1 105 ? -0.765 -6.516 13.461 1.00 96.88 105 GLU A N 1
ATOM 806 C CA . GLU A 1 105 ? -0.554 -6.800 12.043 1.00 96.88 105 GLU A CA 1
ATOM 807 C C . GLU A 1 105 ? -1.553 -7.855 11.555 1.00 96.88 105 GLU A C 1
ATOM 809 O O . GLU A 1 105 ? -1.636 -8.952 12.105 1.00 96.88 105 GLU A O 1
ATOM 814 N N . LEU A 1 106 ? -2.323 -7.502 10.526 1.00 95.25 106 LEU A N 1
ATOM 815 C CA . LEU A 1 106 ? -3.279 -8.391 9.869 1.00 95.25 106 LEU A CA 1
ATOM 816 C C . LEU A 1 106 ? -2.634 -9.115 8.685 1.00 95.25 106 LEU A C 1
ATOM 818 O O . LEU A 1 106 ? -2.932 -10.281 8.439 1.00 95.25 106 LEU A O 1
ATOM 822 N N . LEU A 1 107 ? -1.749 -8.424 7.960 1.00 96.56 107 LEU A N 1
ATOM 823 C CA . LEU A 1 107 ? -0.968 -8.990 6.867 1.00 96.56 107 LEU A CA 1
ATOM 824 C C . LEU A 1 107 ? 0.409 -8.328 6.792 1.00 96.56 107 LEU A C 1
ATOM 826 O O . LEU A 1 107 ? 0.520 -7.105 6.712 1.00 96.56 107 LEU A O 1
ATOM 830 N N . ARG A 1 108 ? 1.450 -9.157 6.721 1.00 97.88 108 ARG A N 1
ATOM 831 C CA . ARG A 1 108 ? 2.791 -8.752 6.294 1.00 97.88 108 ARG A CA 1
ATOM 832 C C . ARG A 1 108 ? 2.988 -9.109 4.830 1.00 97.88 108 ARG A C 1
ATOM 834 O O . ARG A 1 108 ? 2.680 -10.233 4.439 1.00 97.88 108 ARG A O 1
ATOM 841 N N . PHE A 1 109 ? 3.544 -8.195 4.048 1.00 97.44 109 PHE A N 1
ATOM 842 C CA . PHE A 1 109 ? 3.821 -8.428 2.632 1.00 97.44 109 PHE A CA 1
ATOM 843 C C . PHE A 1 109 ? 5.133 -7.771 2.199 1.00 97.44 109 PHE A C 1
ATOM 845 O O . PHE A 1 109 ? 5.696 -6.940 2.912 1.00 97.44 109 PHE A O 1
ATOM 852 N N . ILE A 1 110 ? 5.616 -8.157 1.021 1.00 98.19 110 ILE A N 1
ATOM 853 C CA . ILE A 1 110 ? 6.733 -7.519 0.323 1.00 98.19 110 ILE A CA 1
ATOM 854 C C . ILE A 1 110 ? 6.197 -7.072 -1.039 1.00 98.19 110 ILE A C 1
ATOM 856 O O . ILE A 1 110 ? 5.544 -7.867 -1.718 1.00 98.19 110 ILE A O 1
ATOM 860 N N . THR A 1 111 ? 6.418 -5.817 -1.432 1.00 98.00 111 THR A N 1
ATOM 861 C CA . THR A 1 111 ? 6.038 -5.357 -2.774 1.00 98.00 111 THR A CA 1
ATOM 862 C C . THR A 1 111 ? 6.904 -6.060 -3.821 1.00 98.00 111 THR A C 1
ATOM 864 O O . THR A 1 111 ? 8.075 -6.330 -3.566 1.00 98.00 111 THR A O 1
ATOM 867 N N . PRO A 1 112 ? 6.376 -6.364 -5.011 1.00 97.62 112 PRO A N 1
ATOM 868 C CA . PRO A 1 112 ? 7.207 -6.801 -6.122 1.00 97.62 112 PRO A CA 1
ATOM 869 C C . PRO A 1 112 ? 8.023 -5.622 -6.672 1.00 97.62 112 PRO A C 1
ATOM 871 O O . PRO A 1 112 ? 7.756 -4.456 -6.371 1.00 97.62 112 PRO A O 1
ATOM 874 N N . PHE A 1 113 ? 8.988 -5.926 -7.535 1.00 97.19 113 PHE A N 1
ATOM 875 C CA . PHE A 1 113 ? 9.772 -4.919 -8.245 1.00 97.19 113 PHE A CA 1
ATOM 876 C C . PHE A 1 113 ? 8.907 -4.176 -9.268 1.00 97.19 113 PHE A C 1
ATOM 878 O O . PHE A 1 113 ? 8.628 -4.709 -10.340 1.00 97.19 113 PHE A O 1
ATOM 885 N N . GLY A 1 114 ? 8.488 -2.949 -8.953 1.00 96.75 114 GLY A N 1
ATOM 886 C CA . GLY A 1 114 ? 7.971 -2.014 -9.955 1.00 96.75 114 GLY A CA 1
ATOM 887 C C . GLY A 1 114 ? 6.728 -2.464 -10.744 1.00 96.75 114 GLY A C 1
ATOM 888 O O . GLY A 1 114 ? 6.531 -1.990 -11.862 1.00 96.75 114 GLY A O 1
ATOM 889 N N . VAL A 1 115 ? 5.913 -3.379 -10.209 1.00 97.19 115 VAL A N 1
ATOM 890 C CA . VAL A 1 115 ? 4.734 -3.919 -10.918 1.00 97.19 115 VAL A CA 1
ATOM 891 C C . VAL A 1 115 ? 3.818 -2.791 -11.413 1.00 97.19 115 VAL A C 1
ATOM 893 O O . VAL A 1 115 ? 3.623 -1.801 -10.702 1.00 97.19 115 VAL A O 1
ATOM 896 N N . GLY A 1 116 ? 3.304 -2.916 -12.637 1.00 97.12 116 GLY A N 1
ATOM 897 C CA . GLY A 1 116 ? 2.506 -1.876 -13.293 1.00 97.12 116 GLY A CA 1
ATOM 898 C C . GLY A 1 116 ? 3.372 -0.804 -13.947 1.00 97.12 116 GLY A C 1
ATOM 899 O O . GLY A 1 116 ? 3.590 -0.842 -15.158 1.00 97.12 116 GLY A O 1
ATOM 900 N N . TYR A 1 117 ? 3.927 0.121 -13.155 1.00 97.12 117 TYR A N 1
ATOM 901 C CA . TYR A 1 117 ? 4.613 1.329 -13.653 1.00 97.12 117 TYR A CA 1
ATOM 902 C C . TYR A 1 117 ? 5.695 1.078 -14.710 1.00 97.12 117 TYR A C 1
ATOM 904 O O . TYR A 1 117 ? 5.901 1.882 -15.622 1.00 97.12 117 TYR A O 1
ATOM 912 N N . PHE A 1 118 ? 6.441 -0.016 -14.561 1.00 96.50 118 PHE A N 1
ATOM 913 C CA . PHE A 1 118 ? 7.607 -0.304 -15.390 1.00 96.50 118 PHE A CA 1
ATOM 914 C C . PHE A 1 118 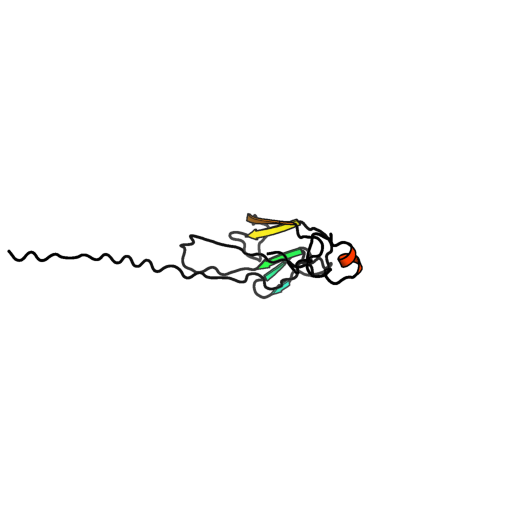? 7.298 -1.238 -16.569 1.00 96.50 118 PHE A C 1
ATOM 916 O O . PHE A 1 118 ? 8.171 -1.429 -17.420 1.00 96.50 118 PHE A O 1
ATOM 923 N N . ASN A 1 119 ? 6.078 -1.784 -16.659 1.00 94.75 119 ASN A N 1
ATOM 924 C CA . ASN A 1 119 ? 5.725 -2.845 -17.605 1.00 94.75 119 ASN A CA 1
ATOM 925 C C . ASN A 1 119 ? 6.032 -2.461 -19.059 1.00 94.75 119 ASN A C 1
ATOM 927 O O . ASN A 1 119 ? 6.647 -3.247 -19.772 1.00 94.75 119 ASN A O 1
ATOM 931 N N . ASP A 1 120 ? 5.694 -1.247 -19.491 1.00 92.81 120 ASP A N 1
ATOM 932 C CA . ASP A 1 120 ? 5.826 -0.824 -20.897 1.00 92.81 120 ASP A CA 1
ATOM 933 C C . ASP A 1 120 ? 7.221 -0.305 -21.284 1.00 92.81 120 ASP A C 1
ATOM 935 O O . ASP A 1 120 ? 7.464 0.080 -22.431 1.00 92.81 120 ASP A O 1
ATOM 939 N N . GLN A 1 121 ? 8.176 -0.290 -20.352 1.00 94.50 121 GLN A N 1
ATOM 940 C CA . GLN A 1 121 ? 9.513 0.226 -20.626 1.00 94.50 121 GLN A CA 1
ATOM 941 C C . GLN A 1 121 ? 10.338 -0.796 -21.422 1.00 94.50 121 GLN A C 1
ATOM 943 O O . GLN A 1 121 ? 10.475 -1.955 -21.031 1.00 94.50 121 GLN A O 1
ATOM 948 N N . GLU A 1 122 ? 10.948 -0.363 -22.532 1.00 94.50 122 GLU A N 1
ATOM 949 C CA . GLU A 1 122 ? 11.648 -1.256 -23.474 1.00 94.50 122 GLU A CA 1
ATOM 950 C C . GLU A 1 122 ? 12.714 -2.130 -22.790 1.00 94.50 122 GLU A C 1
ATOM 952 O O . GLU A 1 122 ? 12.851 -3.319 -23.083 1.00 94.50 122 GLU A O 1
ATOM 957 N N . HIS A 1 123 ? 13.470 -1.558 -21.851 1.00 92.69 123 HIS A N 1
ATOM 958 C CA . HIS A 1 123 ? 14.505 -2.295 -21.131 1.00 92.69 123 HIS A CA 1
ATOM 959 C C . HIS A 1 123 ? 13.933 -3.340 -20.162 1.00 92.69 123 HIS A C 1
ATOM 961 O O . HIS A 1 123 ? 14.590 -4.348 -19.932 1.00 92.69 123 HIS A O 1
ATOM 967 N N . ILE A 1 124 ? 12.712 -3.153 -19.656 1.00 94.81 124 ILE A N 1
ATOM 968 C CA . ILE A 1 124 ? 12.010 -4.102 -18.777 1.00 94.81 124 ILE A CA 1
ATOM 969 C C . ILE A 1 124 ? 11.406 -5.243 -19.592 1.00 94.81 124 ILE A C 1
ATOM 971 O O . ILE A 1 124 ? 11.500 -6.408 -19.207 1.00 94.81 124 ILE A O 1
ATOM 975 N N . GLN A 1 125 ? 10.868 -4.941 -20.773 1.00 93.50 125 GLN A N 1
ATOM 976 C CA . GLN A 1 125 ? 10.382 -5.961 -21.707 1.00 93.50 125 GLN A CA 1
ATOM 977 C C . GLN A 1 125 ? 11.490 -6.950 -22.107 1.00 93.50 125 GLN A C 1
ATOM 979 O O . GLN A 1 125 ? 11.234 -8.147 -22.225 1.00 93.50 125 GLN A O 1
ATOM 984 N N . LYS A 1 126 ? 12.742 -6.481 -22.221 1.00 94.94 126 LYS A N 1
ATOM 985 C CA . LYS A 1 126 ? 13.921 -7.335 -22.476 1.00 94.94 126 LYS A CA 1
ATOM 986 C C . LYS A 1 126 ? 14.266 -8.278 -21.318 1.00 94.94 126 LYS A C 1
ATOM 988 O O . LYS A 1 126 ? 14.909 -9.296 -21.557 1.00 94.94 126 LYS A O 1
ATOM 993 N N . LEU A 1 127 ? 13.859 -7.961 -20.086 1.00 95.50 127 LEU A N 1
ATOM 994 C CA . LEU A 1 127 ? 14.093 -8.805 -18.908 1.00 95.50 127 LEU A CA 1
ATOM 995 C C . LEU A 1 127 ? 13.053 -9.924 -18.768 1.00 95.50 127 LEU A C 1
ATOM 997 O O . LEU A 1 127 ? 13.248 -10.822 -17.951 1.00 95.50 127 LEU A O 1
ATOM 1001 N N . LYS A 1 128 ? 11.959 -9.890 -19.544 1.00 95.88 128 LYS A N 1
ATOM 1002 C CA . LYS A 1 128 ? 10.867 -10.864 -19.458 1.00 95.88 128 LYS A CA 1
ATOM 1003 C C . LYS A 1 128 ? 11.325 -12.239 -19.951 1.00 95.88 128 LYS A C 1
ATOM 1005 O O . LYS A 1 128 ? 11.619 -12.386 -21.140 1.00 95.88 128 LYS A O 1
ATOM 1010 N N . PRO A 1 129 ? 11.355 -13.271 -19.087 1.00 97.38 129 PRO A N 1
ATOM 1011 C CA . PRO A 1 129 ? 11.680 -14.621 -19.526 1.00 97.38 129 PRO A CA 1
ATOM 1012 C C . PRO A 1 129 ? 10.668 -15.131 -20.557 1.00 97.38 129 PRO A C 1
ATOM 1014 O O . PRO A 1 129 ? 9.491 -14.774 -20.516 1.00 97.38 129 PRO A O 1
ATOM 1017 N N . SER A 1 130 ? 11.097 -16.023 -21.451 1.00 96.62 130 SER A N 1
ATOM 1018 C CA . SER A 1 130 ? 10.250 -16.556 -22.533 1.00 96.62 130 SER A CA 1
ATOM 1019 C C . SER A 1 130 ? 8.994 -17.285 -22.043 1.00 96.62 130 SER A C 1
ATOM 1021 O O . SER A 1 130 ? 7.991 -17.318 -22.750 1.00 96.62 130 SER A O 1
ATOM 1023 N N . TYR A 1 131 ? 9.038 -17.853 -20.836 1.00 97.31 131 TYR A N 1
ATOM 1024 C CA . TYR A 1 131 ? 7.915 -18.548 -20.205 1.00 97.31 131 TYR A CA 1
ATOM 1025 C C . TYR A 1 131 ? 6.936 -17.613 -19.478 1.00 97.31 131 TYR A C 1
ATOM 1027 O O . TYR A 1 131 ? 5.888 -18.072 -19.031 1.00 97.31 131 TYR A O 1
ATOM 1035 N N . ILE A 1 132 ? 7.251 -16.320 -19.346 1.00 96.81 132 ILE A N 1
ATOM 1036 C CA . ILE A 1 132 ? 6.338 -15.325 -18.780 1.00 96.81 132 ILE A CA 1
ATOM 1037 C C . ILE A 1 132 ? 5.570 -14.668 -19.934 1.00 96.81 132 ILE A C 1
ATOM 1039 O O . ILE A 1 132 ? 6.165 -13.922 -20.724 1.00 96.81 132 ILE A O 1
ATOM 1043 N N . PRO A 1 133 ? 4.253 -14.920 -20.072 1.00 96.00 133 PRO A N 1
ATOM 1044 C CA . PRO A 1 133 ? 3.486 -14.418 -21.210 1.00 96.00 133 PRO A CA 1
ATOM 1045 C C . PRO A 1 133 ? 3.406 -12.888 -21.198 1.00 96.00 133 PRO A C 1
ATOM 1047 O O . PRO A 1 133 ? 3.645 -12.251 -22.225 1.00 96.00 133 PRO A O 1
ATOM 1050 N N . ARG A 1 134 ? 3.178 -12.292 -20.024 1.00 95.31 134 ARG A N 1
ATOM 1051 C CA . ARG A 1 134 ? 3.093 -10.844 -19.799 1.00 95.31 134 ARG A CA 1
ATOM 1052 C C . ARG A 1 134 ? 3.516 -10.488 -18.374 1.00 95.31 134 ARG A C 1
ATOM 1054 O O . ARG A 1 134 ? 3.500 -11.356 -17.505 1.00 95.31 134 ARG A O 1
ATOM 1061 N N . TRP A 1 135 ? 3.860 -9.224 -18.158 1.00 96.69 135 TRP A N 1
ATOM 1062 C CA . TRP A 1 135 ? 3.916 -8.648 -16.817 1.00 96.69 135 TRP A CA 1
ATOM 1063 C C . TRP A 1 135 ? 2.493 -8.335 -16.337 1.00 96.69 135 TRP A C 1
ATOM 1065 O O . TRP A 1 135 ? 1.642 -7.983 -17.151 1.00 96.69 135 TRP A O 1
ATOM 1075 N N . GLU A 1 136 ? 2.228 -8.528 -15.046 1.00 97.44 136 GLU A N 1
ATOM 1076 C CA . GLU A 1 136 ? 0.956 -8.139 -14.426 1.00 97.44 13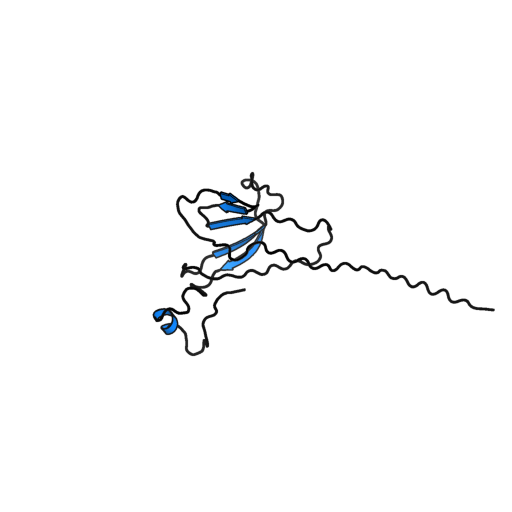6 GLU A CA 1
ATOM 1077 C C . GLU A 1 136 ? 0.985 -6.651 -14.062 1.00 97.44 136 GLU A C 1
ATOM 1079 O O . GLU A 1 136 ? 2.052 -6.101 -13.781 1.00 97.44 136 GLU A O 1
ATOM 1084 N N . ASP A 1 137 ? -0.174 -5.996 -14.092 1.00 96.88 137 ASP A N 1
ATOM 1085 C CA . ASP A 1 137 ? -0.281 -4.550 -13.849 1.00 96.88 137 ASP A CA 1
ATOM 1086 C C . ASP A 1 137 ? -0.322 -4.214 -12.351 1.00 96.88 137 ASP A C 1
ATOM 1088 O O . ASP A 1 137 ? -0.004 -3.102 -11.948 1.00 96.88 137 ASP A O 1
ATOM 1092 N N . ASP A 1 138 ? -0.654 -5.191 -11.510 1.00 97.31 138 ASP A N 1
ATOM 1093 C CA . ASP A 1 138 ? -0.740 -5.064 -10.060 1.00 97.31 138 ASP A CA 1
ATOM 1094 C C . ASP A 1 138 ? -0.659 -6.441 -9.382 1.00 97.31 138 ASP A C 1
ATOM 1096 O O . ASP A 1 138 ? -0.608 -7.482 -10.042 1.00 97.31 138 ASP A O 1
ATOM 1100 N N . ILE A 1 139 ? -0.666 -6.442 -8.049 1.00 95.81 139 ILE A N 1
ATOM 1101 C CA . ILE A 1 139 ? -0.872 -7.637 -7.224 1.00 95.81 139 ILE A CA 1
ATOM 1102 C C . ILE A 1 139 ? -2.091 -7.441 -6.319 1.00 95.81 139 ILE A C 1
ATOM 1104 O O . ILE A 1 139 ? -2.301 -6.333 -5.831 1.00 95.81 139 ILE A O 1
ATOM 1108 N N . THR A 1 140 ? -2.873 -8.498 -6.085 1.00 92.69 140 THR A N 1
ATOM 1109 C CA . THR A 1 140 ? -4.051 -8.515 -5.194 1.00 92.69 140 THR A CA 1
ATOM 1110 C C . THR A 1 140 ? -4.024 -9.734 -4.276 1.00 92.69 140 THR A C 1
ATOM 1112 O O . THR A 1 140 ? -3.568 -10.799 -4.753 1.00 92.69 140 THR A O 1
#